Protein AF-A0A7J8X8R7-F1 (afdb_monomer)

Nearest PDB structures (foldseek):
  3eb5-assembly1_A-2  TM=9.037E-01  e=3.913E-07  Homo sapiens
  6hpr-assembly1_A  TM=9.116E-01  e=6.371E-07  Homo sapiens
  4ic3-assembly1_A  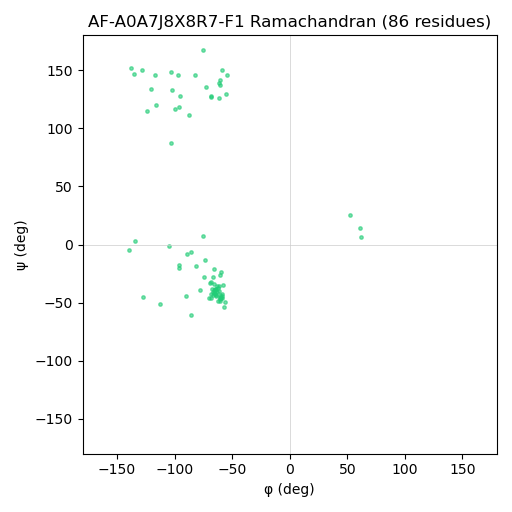TM=9.241E-01  e=1.575E-06  Homo sapiens
  3eb6-assembly1_A-2  TM=9.322E-01  e=1.811E-06  Homo sapiens
  4ic3-assembly1_B  TM=8.896E-01  e=5.518E-06  Homo sapiens

Mean predicted aligned error: 5.76 Å

Sequence (88 aa):
MPKKDLAEEVWRLQAALGEQSEITKYSQQEFERLQNEKVLCRVCFEREIRVVLLPCRHRILCSTCCEKCRKCPICRVSIEERLPVYDV

Secondary structure (DSSP, 8-state):
--HHHHHHHHHHHHHHHHHHHHHHHHHHHHHHHHHHHHHB-TTTSSSBP-EEEETTTEEEE-HHHHHH-SB-TTT--B--EEEE----

Solvent-accessible surface area (backbone atoms only — not comparable to full-atom values): 5114 Å² total; per-residue (Å²): 132,60,73,65,62,52,52,53,51,52,50,52,52,51,52,55,49,51,56,52,50,52,54,51,51,52,55,50,53,52,49,53,53,53,55,57,61,68,48,31,7,79,81,74,70,74,47,55,46,30,31,33,33,28,85,80,62,54,70,44,29,17,75,75,56,48,75,76,47,63,42,40,91,85,80,60,50,62,52,79,46,76,46,78,57,79,91,132

Organism: Gossypium aridum (NCBI:txid34290)

pLDDT: mean 94.69, std 6.32, range [59.28, 98.62]

Foldseek 3Di:
DPPVVVVVVVVVVVVVVVVVVVVVVVVVVVVVVVVLQVQAAPPPSPDGFFKAFPPVRDRHHDPVVVVVDQADPPPRHGGPDIDTDDDD

InterPro domains:
  IPR001841 Zinc finger, RING-type [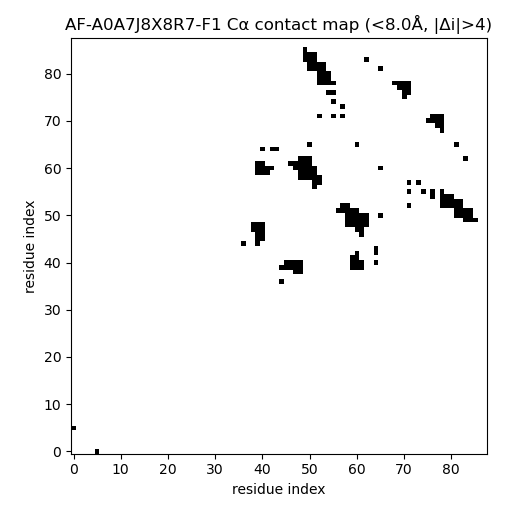PS50089] (41-76)
  IPR013083 Zinc finger, RING/FYVE/PHD-type [G3DSA:3.30.40.10] (16-86)

Radius of gyration: 24.29 Å; Cα contacts (8 Å, |Δi|>4): 96; chains: 1; bounding box: 44×26×70 Å

Structure (mmCIF, N/CA/C/O backbone):
data_AF-A0A7J8X8R7-F1
#
_entry.id   AF-A0A7J8X8R7-F1
#
loop_
_atom_site.group_PDB
_atom_site.id
_atom_site.type_symbol
_atom_site.label_atom_id
_atom_site.label_alt_id
_atom_site.label_comp_id
_atom_site.label_asym_id
_atom_site.label_entity_id
_atom_site.label_seq_id
_atom_site.pdbx_PDB_ins_code
_atom_site.Cartn_x
_atom_site.Cartn_y
_atom_site.Cartn_z
_atom_site.occupancy
_atom_site.B_iso_or_equiv
_atom_site.auth_seq_id
_atom_site.auth_comp_id
_atom_site.auth_asym_id
_atom_site.auth_atom_id
_atom_site.pdbx_PDB_model_num
ATOM 1 N N . MET A 1 1 ? 19.525 -2.702 -54.487 1.00 61.53 1 MET A N 1
ATOM 2 C CA . MET A 1 1 ? 20.399 -2.184 -53.415 1.00 61.53 1 MET A CA 1
ATOM 3 C C . MET A 1 1 ? 21.723 -2.931 -53.421 1.00 61.53 1 MET A C 1
ATOM 5 O O . MET A 1 1 ? 21.706 -4.159 -53.457 1.00 61.53 1 MET A O 1
ATOM 9 N N . PRO A 1 2 ? 22.855 -2.219 -53.410 1.00 86.81 2 PRO A N 1
ATOM 10 C CA . PRO A 1 2 ? 24.166 -2.775 -53.091 1.00 86.81 2 PRO A CA 1
ATOM 11 C C . PRO A 1 2 ? 24.173 -3.492 -51.730 1.00 86.81 2 PRO A C 1
ATOM 13 O O . PRO A 1 2 ? 23.516 -3.062 -50.785 1.00 86.81 2 PRO A O 1
ATOM 16 N N . LYS A 1 3 ? 24.953 -4.574 -51.601 1.00 81.56 3 LYS A N 1
ATOM 17 C CA . LYS A 1 3 ? 25.074 -5.348 -50.345 1.00 81.56 3 LYS A CA 1
ATOM 18 C C . LYS A 1 3 ? 25.617 -4.528 -49.163 1.00 81.56 3 LYS A C 1
ATOM 20 O O . LYS A 1 3 ? 25.342 -4.872 -48.021 1.00 81.56 3 LYS A O 1
ATOM 25 N N . LYS A 1 4 ? 26.396 -3.475 -49.438 1.00 82.69 4 LYS A N 1
ATOM 26 C CA . LYS A 1 4 ? 26.984 -2.589 -48.421 1.00 82.69 4 LYS A CA 1
ATOM 27 C C . LYS A 1 4 ? 25.913 -1.727 -47.747 1.00 82.69 4 LYS A C 1
ATOM 29 O O . LYS A 1 4 ? 25.843 -1.713 -46.526 1.00 82.69 4 LYS A O 1
ATOM 34 N N . ASP A 1 5 ? 25.026 -1.142 -48.543 1.00 89.94 5 ASP A N 1
ATOM 35 C CA . ASP A 1 5 ? 23.911 -0.316 -48.067 1.00 89.94 5 ASP A CA 1
ATOM 36 C C . ASP A 1 5 ? 22.935 -1.135 -47.207 1.00 89.94 5 ASP A C 1
ATOM 38 O O . ASP A 1 5 ? 22.413 -0.651 -46.209 1.00 89.94 5 ASP A O 1
ATOM 42 N N . LEU A 1 6 ? 22.733 -2.415 -47.551 1.00 92.00 6 LEU A N 1
ATOM 43 C CA . LEU A 1 6 ? 21.921 -3.328 -46.744 1.00 92.00 6 LEU A CA 1
ATOM 44 C C . LEU A 1 6 ? 22.557 -3.623 -45.376 1.00 92.00 6 LEU A C 1
ATOM 46 O O . LEU A 1 6 ? 21.849 -3.693 -44.378 1.00 92.00 6 LEU A O 1
ATOM 50 N N . ALA A 1 7 ? 23.878 -3.807 -45.319 1.00 92.69 7 ALA A N 1
ATOM 51 C CA . ALA A 1 7 ? 24.579 -4.075 -44.065 1.00 92.69 7 ALA A CA 1
ATOM 52 C C . ALA A 1 7 ? 24.554 -2.862 -43.120 1.00 92.69 7 ALA 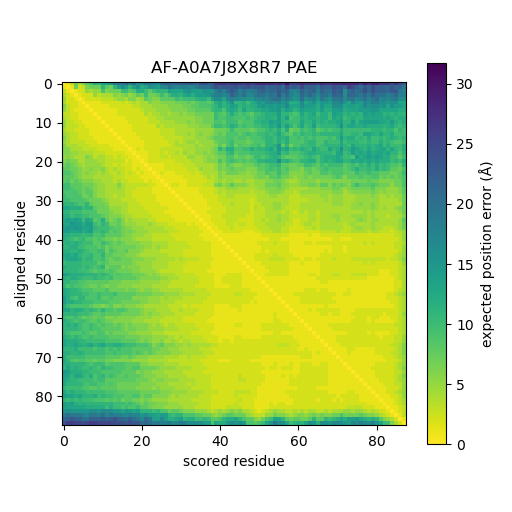A C 1
ATOM 54 O O . ALA A 1 7 ? 24.378 -3.028 -41.915 1.00 92.69 7 ALA A O 1
ATOM 55 N N . GLU A 1 8 ? 24.688 -1.652 -43.668 1.00 93.88 8 GLU A N 1
ATOM 56 C CA . GLU A 1 8 ? 24.580 -0.412 -42.897 1.00 93.88 8 GLU A CA 1
ATOM 57 C C . GLU A 1 8 ? 23.170 -0.230 -42.323 1.00 93.88 8 GLU A C 1
ATOM 59 O O . GLU A 1 8 ? 23.018 0.080 -41.142 1.00 93.88 8 GLU A O 1
ATOM 64 N N . GLU A 1 9 ? 22.138 -0.501 -43.125 1.00 94.44 9 GLU A N 1
ATOM 65 C CA . GLU A 1 9 ? 20.750 -0.407 -42.672 1.00 94.44 9 GLU A CA 1
ATOM 66 C C . GLU A 1 9 ? 20.421 -1.442 -41.587 1.00 94.44 9 GLU A C 1
ATOM 68 O O . GLU A 1 9 ? 19.803 -1.108 -40.579 1.00 94.44 9 GLU A O 1
ATOM 73 N N . VAL A 1 10 ? 20.897 -2.685 -41.726 1.00 95.31 10 VAL A N 1
ATOM 74 C CA . VAL A 1 10 ? 20.752 -3.712 -40.678 1.00 95.31 10 VAL A CA 1
ATOM 75 C C . VAL A 1 10 ? 21.396 -3.255 -39.371 1.00 95.31 10 VAL A C 1
ATOM 77 O O . VAL A 1 10 ? 20.795 -3.420 -38.311 1.00 95.31 10 VAL A O 1
ATOM 80 N N . TRP A 1 11 ? 22.585 -2.653 -39.430 1.00 95.06 11 TRP A N 1
ATOM 81 C CA . TRP A 1 11 ? 23.270 -2.166 -38.235 1.00 95.06 11 TRP A CA 1
ATOM 82 C C . TRP A 1 11 ? 22.503 -1.023 -37.556 1.00 95.06 11 TRP A C 1
ATOM 84 O O . TRP A 1 11 ? 22.328 -1.037 -36.337 1.00 95.06 11 TRP A O 1
ATOM 94 N N . ARG A 1 12 ? 21.962 -0.076 -38.336 1.00 96.00 12 ARG A N 1
ATOM 95 C CA . ARG A 1 12 ? 21.098 1.000 -37.818 1.00 96.00 12 ARG A CA 1
ATOM 96 C C . ARG A 1 12 ? 19.840 0.451 -37.145 1.00 96.00 12 ARG A C 1
ATOM 98 O O . ARG A 1 12 ? 19.513 0.869 -36.037 1.00 96.00 12 ARG A O 1
ATOM 105 N N . LEU A 1 13 ? 19.161 -0.505 -37.781 1.00 95.62 13 LEU A N 1
ATOM 106 C CA . LEU A 1 13 ? 17.962 -1.136 -37.223 1.00 95.62 13 LEU A CA 1
ATOM 107 C C . LEU A 1 13 ? 18.271 -1.921 -35.944 1.00 95.62 13 LEU A C 1
ATOM 109 O O . LEU A 1 13 ? 17.491 -1.875 -34.996 1.00 95.62 13 LEU A O 1
ATOM 113 N N . GLN A 1 14 ? 19.414 -2.609 -35.884 1.00 96.00 14 GLN A N 1
ATOM 114 C CA . GLN A 1 14 ? 19.864 -3.307 -34.678 1.00 96.00 14 GLN A CA 1
ATOM 115 C C . GLN A 1 14 ? 20.159 -2.338 -33.528 1.00 96.00 14 GLN A C 1
ATOM 117 O O . GLN A 1 14 ? 19.766 -2.619 -32.397 1.00 96.00 14 GLN A O 1
ATOM 122 N N . ALA A 1 15 ? 20.797 -1.196 -33.805 1.00 95.38 15 ALA A N 1
ATOM 123 C CA . ALA A 1 15 ? 21.038 -0.159 -32.803 1.00 95.38 15 ALA A CA 1
ATOM 124 C C . ALA A 1 15 ? 19.718 0.421 -32.262 1.00 95.38 15 ALA A C 1
ATOM 126 O O . ALA A 1 15 ? 19.503 0.428 -31.051 1.00 95.38 15 ALA A O 1
ATOM 127 N N . ALA A 1 16 ? 18.793 0.796 -33.154 1.00 95.00 16 ALA A N 1
ATOM 128 C CA . ALA A 1 16 ? 17.476 1.310 -32.776 1.00 95.00 16 ALA A CA 1
ATOM 129 C C . ALA A 1 16 ? 16.645 0.287 -31.976 1.00 95.00 16 ALA A C 1
ATOM 131 O O . ALA A 1 16 ? 15.996 0.640 -30.991 1.00 95.00 16 ALA A O 1
ATOM 132 N N . LEU A 1 17 ? 16.687 -0.996 -32.358 1.00 95.44 17 LEU A N 1
ATOM 133 C CA . LEU A 1 17 ? 16.030 -2.073 -31.613 1.00 95.44 17 LEU A CA 1
ATOM 134 C C . LEU A 1 17 ? 16.656 -2.265 -30.224 1.00 95.44 17 LEU A C 1
ATOM 136 O O . LEU A 1 17 ? 15.935 -2.506 -29.256 1.00 95.44 17 LEU A O 1
ATOM 140 N N . GLY A 1 18 ? 17.982 -2.133 -30.117 1.00 94.50 18 GLY A N 1
ATOM 141 C CA . GLY A 1 18 ? 18.702 -2.141 -28.845 1.00 94.50 18 GLY A CA 1
ATOM 142 C C . GLY A 1 18 ? 18.180 -1.058 -27.902 1.00 94.50 18 GLY A C 1
ATOM 143 O O . GLY A 1 18 ? 17.728 -1.374 -26.802 1.00 94.50 18 GLY A O 1
ATOM 144 N N . GLU A 1 19 ? 18.137 0.192 -28.363 1.00 93.56 19 GLU A N 1
ATOM 145 C CA . GLU A 1 19 ? 17.601 1.328 -27.598 1.00 93.56 19 GLU A CA 1
ATOM 146 C C . GLU A 1 19 ? 16.135 1.116 -27.188 1.00 93.56 19 GLU A C 1
ATOM 148 O O . GLU A 1 19 ? 15.774 1.2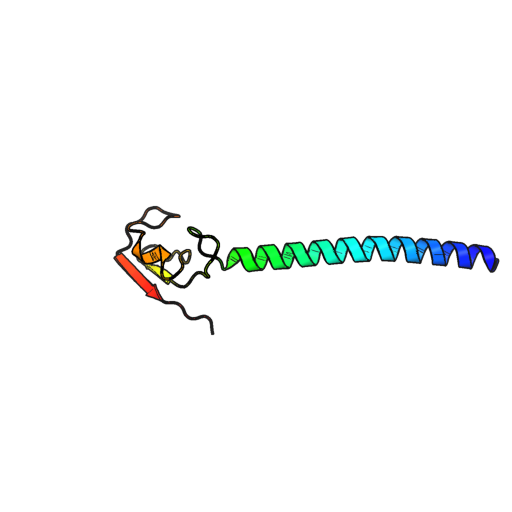93 -26.022 1.00 93.56 19 GLU A O 1
ATOM 153 N N . GLN A 1 20 ? 15.286 0.661 -28.115 1.00 94.31 20 GLN A N 1
ATOM 154 C CA . GLN A 1 20 ? 13.877 0.378 -27.832 1.00 94.31 20 GLN A CA 1
ATOM 155 C C . GLN A 1 20 ? 13.707 -0.727 -26.777 1.00 94.31 20 GLN A C 1
ATOM 157 O O . GLN A 1 20 ? 12.812 -0.650 -25.926 1.00 94.31 20 GLN A O 1
ATOM 162 N N . SER A 1 21 ? 14.565 -1.750 -26.810 1.00 95.06 21 SER A N 1
ATOM 163 C CA . SER A 1 21 ? 14.529 -2.844 -25.840 1.00 95.06 21 SER A CA 1
ATOM 164 C C . SER A 1 21 ? 14.863 -2.369 -24.425 1.00 95.06 21 SER A C 1
ATOM 166 O O . SER A 1 21 ? 14.189 -2.771 -23.477 1.00 95.06 21 SER A O 1
ATOM 168 N N . GLU A 1 22 ? 15.826 -1.456 -24.274 1.00 95.06 22 GLU A N 1
ATOM 169 C CA . GLU A 1 22 ? 16.203 -0.890 -22.976 1.00 95.06 22 GLU A CA 1
ATOM 170 C C . GLU A 1 22 ? 15.092 -0.003 -22.401 1.00 95.06 22 GLU A C 1
ATOM 172 O O . GLU A 1 22 ? 14.733 -0.141 -21.230 1.00 95.06 22 GLU A O 1
ATOM 177 N N . ILE A 1 23 ? 14.460 0.830 -23.236 1.00 94.25 23 ILE A N 1
ATOM 178 C CA . ILE A 1 23 ? 13.297 1.640 -22.834 1.00 94.25 23 ILE A CA 1
ATOM 179 C C . ILE A 1 23 ? 12.156 0.742 -22.341 1.00 94.25 23 ILE A C 1
ATOM 181 O O . ILE A 1 23 ? 11.538 1.011 -21.307 1.00 94.25 23 ILE A O 1
ATOM 185 N N . THR A 1 24 ? 11.885 -0.347 -23.063 1.00 95.31 24 THR A N 1
ATOM 186 C CA . THR A 1 24 ? 10.813 -1.284 -22.709 1.00 95.31 24 THR A CA 1
ATOM 187 C C . THR A 1 24 ? 11.097 -1.971 -21.373 1.00 95.31 24 THR A C 1
ATOM 189 O O . THR A 1 24 ? 10.208 -2.037 -20.525 1.00 95.31 24 THR A O 1
ATOM 192 N N . LYS A 1 25 ? 12.339 -2.421 -21.146 1.00 96.25 25 LYS A N 1
ATOM 193 C CA . LYS A 1 25 ? 12.758 -3.024 -19.870 1.00 96.25 25 LYS A CA 1
ATOM 194 C C . LYS A 1 25 ? 12.599 -2.053 -18.705 1.00 96.25 25 LYS A C 1
ATOM 196 O O . LYS A 1 25 ? 12.026 -2.428 -17.686 1.00 96.25 25 LYS A O 1
ATOM 201 N N . TYR A 1 26 ? 13.050 -0.807 -18.860 1.00 95.94 26 TYR A N 1
ATOM 202 C CA . TYR A 1 26 ? 12.896 0.213 -17.822 1.00 95.94 26 TYR A CA 1
ATOM 203 C C . TYR A 1 26 ? 11.418 0.457 -17.491 1.00 95.94 26 TYR A C 1
ATOM 205 O O . TYR A 1 26 ? 11.022 0.441 -16.326 1.00 95.94 26 TYR A O 1
ATOM 213 N N . SER A 1 27 ? 10.573 0.603 -18.517 1.00 96.38 27 SER A N 1
ATOM 214 C CA . SER A 1 27 ? 9.136 0.793 -18.313 1.00 96.38 27 SER A CA 1
ATOM 215 C C . SER A 1 27 ? 8.477 -0.392 -17.601 1.00 96.38 27 SER A C 1
ATOM 217 O O . SER A 1 27 ? 7.553 -0.181 -16.817 1.00 96.38 27 SER A O 1
ATOM 219 N N . GLN A 1 28 ? 8.914 -1.624 -17.874 1.00 96.81 28 GLN A N 1
ATOM 220 C CA . GLN A 1 28 ? 8.414 -2.825 -17.198 1.00 96.81 28 GLN A CA 1
ATOM 221 C C . GLN A 1 28 ? 8.835 -2.855 -15.726 1.00 96.81 28 GLN A C 1
ATOM 223 O O . GLN A 1 28 ? 7.990 -3.066 -14.858 1.00 96.81 28 GLN A O 1
ATOM 228 N N . GLN A 1 29 ? 10.104 -2.563 -15.435 1.00 96.69 29 GLN A N 1
ATOM 229 C CA . GLN A 1 29 ? 10.620 -2.505 -14.064 1.00 96.69 29 GLN A CA 1
ATOM 230 C C . GLN A 1 29 ? 9.895 -1.448 -13.222 1.00 96.69 29 GLN A C 1
ATOM 232 O O . GLN A 1 29 ? 9.476 -1.727 -12.099 1.00 96.69 29 GLN A O 1
ATOM 237 N N . GLU A 1 30 ? 9.682 -0.249 -13.769 1.00 96.31 30 GLU A N 1
ATOM 238 C CA . GLU A 1 30 ? 8.920 0.797 -13.081 1.00 96.31 30 GLU A CA 1
ATOM 239 C C . GLU A 1 30 ? 7.457 0.398 -12.870 1.00 96.31 30 GLU A C 1
ATOM 241 O O . GLU A 1 30 ? 6.890 0.653 -11.804 1.00 96.31 30 GLU A O 1
ATOM 246 N N . PHE A 1 31 ? 6.838 -0.268 -13.848 1.00 96.00 31 PHE A N 1
ATOM 247 C CA . PHE A 1 31 ? 5.480 -0.777 -13.692 1.00 96.00 31 PHE A CA 1
ATOM 248 C C . PHE A 1 31 ? 5.388 -1.791 -12.545 1.00 96.00 31 PHE A C 1
ATOM 250 O O . PHE A 1 31 ? 4.523 -1.647 -11.681 1.00 96.00 31 PHE A O 1
ATOM 257 N N . GLU A 1 32 ? 6.289 -2.771 -12.489 1.00 95.88 32 GLU A N 1
ATOM 258 C CA . GLU A 1 32 ? 6.346 -3.764 -11.410 1.00 95.88 32 GLU A CA 1
ATOM 259 C C . GLU A 1 32 ? 6.588 -3.112 -10.046 1.00 95.88 32 GLU A C 1
ATOM 261 O O . GLU A 1 32 ? 5.879 -3.413 -9.080 1.00 95.88 32 GLU A O 1
ATOM 266 N N . ARG A 1 33 ? 7.515 -2.149 -9.968 1.00 94.75 33 ARG A N 1
ATOM 267 C CA . ARG A 1 33 ? 7.767 -1.370 -8.748 1.00 94.75 33 ARG A CA 1
ATOM 268 C C . ARG A 1 33 ? 6.495 -0.681 -8.255 1.00 94.75 33 ARG A C 1
ATOM 270 O O . ARG A 1 33 ? 6.129 -0.821 -7.087 1.00 94.75 33 ARG A O 1
ATOM 277 N N . LEU A 1 34 ? 5.782 0.011 -9.145 1.00 94.19 34 LEU A N 1
ATOM 278 C CA . LEU A 1 34 ? 4.536 0.704 -8.811 1.00 94.19 34 LEU A CA 1
ATOM 279 C C . LEU A 1 34 ? 3.412 -0.261 -8.413 1.00 94.19 34 LEU A C 1
ATOM 281 O O . LEU A 1 34 ? 2.592 0.084 -7.561 1.00 94.19 34 LEU A O 1
ATOM 285 N N . GLN A 1 35 ? 3.339 -1.455 -9.008 1.00 93.81 35 GLN A N 1
ATOM 286 C CA . GLN A 1 35 ? 2.374 -2.476 -8.586 1.00 93.81 35 GLN A CA 1
ATOM 287 C C . GLN A 1 35 ? 2.683 -2.983 -7.176 1.00 93.81 35 GLN A C 1
ATOM 289 O O . GLN A 1 35 ? 1.778 -3.048 -6.343 1.00 93.81 35 GLN A O 1
ATOM 294 N N . ASN A 1 36 ? 3.954 -3.234 -6.864 1.00 91.94 36 ASN A N 1
ATOM 295 C CA . ASN A 1 36 ? 4.368 -3.655 -5.527 1.00 91.94 36 ASN A CA 1
ATOM 296 C C . ASN A 1 36 ? 4.068 -2.573 -4.476 1.00 91.94 36 ASN A C 1
ATOM 298 O O . ASN A 1 36 ? 3.524 -2.866 -3.417 1.00 91.94 36 ASN A O 1
ATOM 302 N N . GLU A 1 37 ? 4.292 -1.294 -4.779 1.00 93.06 37 GLU A N 1
ATOM 303 C CA . GLU A 1 37 ? 3.959 -0.188 -3.867 1.00 93.06 37 GLU A CA 1
ATOM 304 C C . GLU A 1 37 ? 2.452 -0.009 -3.614 1.00 93.06 37 GLU A C 1
ATOM 306 O O . GLU A 1 37 ? 2.044 0.607 -2.618 1.00 93.06 37 GLU A O 1
ATOM 311 N N . LYS A 1 38 ? 1.584 -0.522 -4.495 1.00 92.00 38 LYS A N 1
ATOM 312 C CA . LYS A 1 38 ? 0.128 -0.445 -4.304 1.00 92.00 38 LYS A CA 1
ATOM 313 C C . LYS A 1 38 ? -0.357 -1.315 -3.152 1.00 92.00 38 LYS A C 1
ATOM 315 O O . LYS A 1 38 ? -1.300 -0.907 -2.470 1.00 92.00 38 LYS A O 1
ATOM 320 N N . VAL A 1 39 ? 0.297 -2.451 -2.914 1.00 94.44 39 VAL A N 1
ATOM 321 C CA . VAL A 1 39 ? -0.113 -3.428 -1.894 1.00 94.44 39 VAL A CA 1
ATOM 322 C C . VAL A 1 39 ? 0.502 -3.168 -0.518 1.00 94.44 39 VAL A C 1
ATOM 324 O O . VAL A 1 39 ? 0.087 -3.789 0.459 1.00 94.44 39 VAL A O 1
ATOM 327 N N . LEU A 1 40 ? 1.445 -2.229 -0.400 1.00 96.56 40 LEU A N 1
ATOM 328 C CA . LEU A 1 40 ? 2.130 -1.925 0.858 1.00 96.56 40 LEU A CA 1
ATOM 329 C C . LEU A 1 40 ? 1.337 -0.983 1.775 1.00 96.56 40 LEU A C 1
ATOM 331 O O . LEU A 1 40 ? 0.641 -0.058 1.350 1.00 96.56 40 LEU A O 1
ATOM 335 N N . CYS A 1 41 ? 1.486 -1.213 3.078 1.00 97.44 41 CYS A N 1
ATOM 336 C CA . CYS A 1 41 ? 0.919 -0.420 4.160 1.00 97.44 41 CYS A CA 1
ATOM 337 C C . CYS A 1 41 ? 1.324 1.049 4.037 1.00 97.44 41 CYS A C 1
ATOM 339 O O . CYS A 1 41 ? 2.508 1.376 3.999 1.00 97.44 41 CYS A O 1
ATOM 341 N N . ARG A 1 42 ? 0.344 1.954 4.108 1.00 96.25 42 ARG A N 1
ATOM 342 C CA . ARG A 1 42 ? 0.541 3.407 3.958 1.00 96.25 42 ARG A CA 1
ATOM 343 C C . ARG A 1 42 ? 1.161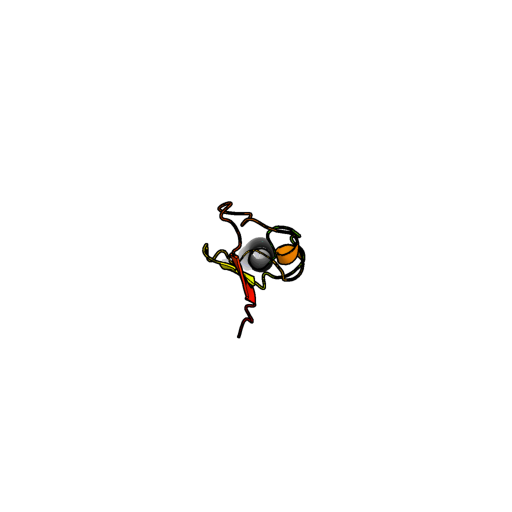 4.099 5.172 1.00 96.25 42 ARG A C 1
ATOM 345 O O . ARG A 1 42 ? 1.213 5.321 5.214 1.00 96.25 42 ARG A O 1
ATOM 352 N N . VAL A 1 43 ? 1.594 3.325 6.166 1.00 96.94 43 VAL A N 1
ATOM 353 C CA . VAL A 1 43 ? 2.275 3.831 7.365 1.00 96.94 43 VAL A CA 1
ATOM 354 C C . VAL A 1 43 ? 3.731 3.383 7.405 1.00 96.94 43 VAL A C 1
ATOM 356 O O . VAL A 1 43 ? 4.601 4.221 7.593 1.00 96.94 43 VAL A O 1
ATOM 359 N N . CYS A 1 44 ? 4.012 2.086 7.239 1.00 97.31 44 CYS A N 1
ATOM 360 C CA . CYS A 1 44 ? 5.392 1.587 7.275 1.00 97.31 44 CYS A CA 1
ATOM 361 C C . CYS A 1 44 ? 6.041 1.435 5.899 1.00 97.31 44 CYS A C 1
ATOM 363 O O . CYS A 1 44 ? 7.256 1.321 5.853 1.00 97.31 44 CYS A O 1
ATOM 365 N N . PHE A 1 45 ? 5.260 1.399 4.811 1.00 96.00 45 PHE A N 1
ATOM 366 C CA . PHE A 1 45 ? 5.749 1.168 3.443 1.00 96.00 45 PHE A CA 1
ATOM 367 C C . PHE A 1 45 ? 6.617 -0.094 3.287 1.00 96.00 45 PHE A C 1
ATOM 369 O O . PHE A 1 45 ? 7.446 -0.178 2.394 1.00 96.00 45 PHE A O 1
ATOM 376 N N . GLU A 1 46 ? 6.416 -1.079 4.163 1.00 96.00 46 GLU A N 1
ATOM 377 C CA . GLU A 1 46 ? 7.273 -2.269 4.266 1.00 96.00 46 GLU A CA 1
ATOM 378 C C . GLU A 1 46 ? 6.454 -3.562 4.202 1.00 96.00 46 GLU A C 1
ATOM 380 O O . GLU A 1 46 ? 6.802 -4.501 3.499 1.00 96.00 46 GLU A O 1
ATOM 385 N N . ARG A 1 47 ? 5.335 -3.616 4.934 1.00 96.50 47 ARG A N 1
ATOM 386 C CA . ARG A 1 47 ? 4.460 -4.794 5.010 1.00 96.50 47 ARG A CA 1
ATOM 387 C C . ARG A 1 47 ? 3.218 -4.601 4.158 1.00 96.50 47 ARG A C 1
ATOM 389 O O . ARG A 1 47 ? 2.697 -3.491 4.082 1.00 96.50 47 ARG A O 1
ATOM 396 N N . GLU A 1 48 ? 2.698 -5.689 3.610 1.00 96.25 48 GLU A N 1
ATOM 397 C CA . GLU A 1 48 ? 1.438 -5.699 2.866 1.00 96.25 48 GLU A CA 1
ATOM 398 C C . GLU A 1 48 ? 0.253 -5.217 3.707 1.00 96.25 48 GLU A C 1
ATOM 400 O O . GLU A 1 48 ? 0.185 -5.395 4.930 1.00 96.25 48 GLU A O 1
ATOM 405 N N . ILE A 1 49 ? -0.714 -4.617 3.027 1.00 97.19 49 ILE A N 1
ATOM 406 C CA . ILE A 1 49 ? -1.999 -4.254 3.598 1.00 97.19 49 ILE A CA 1
ATOM 407 C C . ILE A 1 49 ? -2.789 -5.528 3.902 1.00 97.19 49 ILE A C 1
ATOM 409 O O . ILE A 1 49 ? -2.995 -6.357 3.025 1.00 97.19 49 ILE A O 1
ATOM 413 N N . ARG A 1 50 ? -3.274 -5.661 5.140 1.00 97.56 50 ARG A N 1
ATOM 414 C CA . ARG A 1 50 ? -3.981 -6.869 5.605 1.00 97.56 50 ARG A CA 1
ATOM 415 C C . ARG A 1 50 ? -5.260 -6.597 6.379 1.00 97.56 50 ARG A C 1
ATOM 417 O O . ARG A 1 50 ? -5.878 -7.536 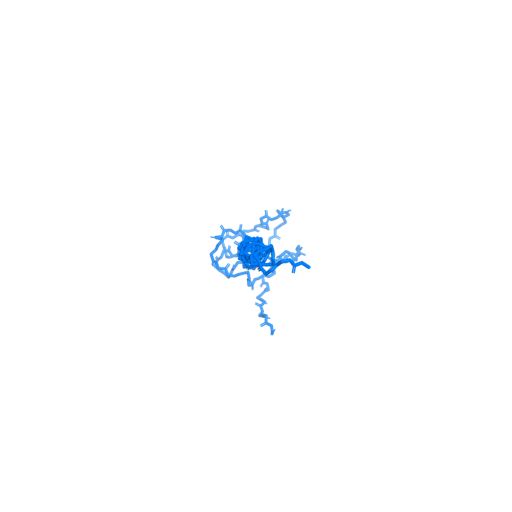6.865 1.00 97.56 50 ARG A O 1
ATOM 424 N N . VAL A 1 51 ? -5.666 -5.334 6.520 1.00 97.50 51 VAL A N 1
ATOM 425 C CA . VAL A 1 51 ? -6.888 -4.988 7.255 1.00 97.50 51 VAL A CA 1
ATOM 426 C C . VAL A 1 51 ? -7.748 -3.952 6.542 1.00 97.50 51 VAL A C 1
ATOM 428 O O . VAL A 1 51 ? -7.240 -3.027 5.901 1.00 97.50 51 VAL A O 1
ATOM 431 N N . VAL A 1 52 ? -9.060 -4.082 6.722 1.00 98.00 52 VAL A N 1
ATOM 432 C CA . VAL A 1 52 ? -10.073 -3.077 6.389 1.00 98.00 52 VAL A CA 1
ATOM 433 C C . VAL A 1 52 ? -10.513 -2.382 7.674 1.00 98.00 52 VAL A C 1
ATOM 435 O O . VAL A 1 52 ? -10.793 -3.029 8.683 1.00 98.00 52 VAL A O 1
ATOM 438 N N . LEU A 1 53 ? -10.561 -1.050 7.639 1.00 98.50 53 LEU A N 1
ATOM 439 C CA . LEU A 1 53 ? -10.928 -0.216 8.784 1.00 98.50 53 LEU A CA 1
ATOM 440 C C . LEU A 1 53 ? -12.411 0.153 8.732 1.00 98.50 53 LEU A C 1
ATOM 442 O O . LEU A 1 53 ? -12.826 0.862 7.817 1.00 98.50 53 LEU A O 1
ATOM 446 N N . LEU A 1 54 ? -13.206 -0.252 9.717 1.00 98.31 54 LEU A N 1
ATOM 447 C CA . LEU A 1 54 ? -14.623 0.107 9.796 1.00 98.31 54 LEU A CA 1
ATOM 448 C C . LEU A 1 54 ? -14.858 1.320 10.717 1.00 98.31 54 LEU A C 1
ATOM 450 O O . LEU A 1 54 ? -14.113 1.496 11.685 1.00 98.31 54 LEU A O 1
ATOM 454 N N . PRO A 1 55 ? -15.851 2.181 10.402 1.00 98.25 55 PRO A N 1
ATOM 455 C CA . PRO A 1 55 ? -16.845 2.040 9.322 1.00 98.25 55 PRO A CA 1
ATOM 456 C C . PRO A 1 55 ? -16.387 2.552 7.941 1.00 98.25 55 PRO A C 1
ATOM 458 O O . PRO A 1 55 ? -17.087 2.369 6.947 1.00 98.25 55 PRO A O 1
ATOM 461 N N . CYS A 1 56 ? -15.217 3.192 7.839 1.00 98.56 56 CYS A N 1
ATOM 462 C CA . CYS A 1 56 ? -14.812 3.913 6.622 1.00 98.56 56 CYS A CA 1
ATOM 463 C C . CYS A 1 56 ? -14.405 3.039 5.418 1.00 98.56 56 CYS A C 1
ATOM 465 O O . CYS A 1 56 ? -14.276 3.555 4.313 1.00 98.56 56 CYS A O 1
ATOM 467 N N . ARG A 1 57 ? -14.178 1.740 5.632 1.00 97.94 57 ARG A N 1
ATOM 468 C CA . ARG A 1 57 ? -13.770 0.718 4.653 1.00 97.94 57 ARG A CA 1
ATOM 469 C C . ARG A 1 57 ? -12.428 0.941 3.939 1.00 97.94 57 ARG A C 1
ATOM 471 O O . ARG A 1 57 ? -12.128 0.236 2.981 1.00 97.94 57 ARG A O 1
ATOM 478 N N . HIS A 1 58 ? -11.568 1.848 4.405 1.00 98.19 58 HIS A N 1
ATOM 479 C CA . HIS A 1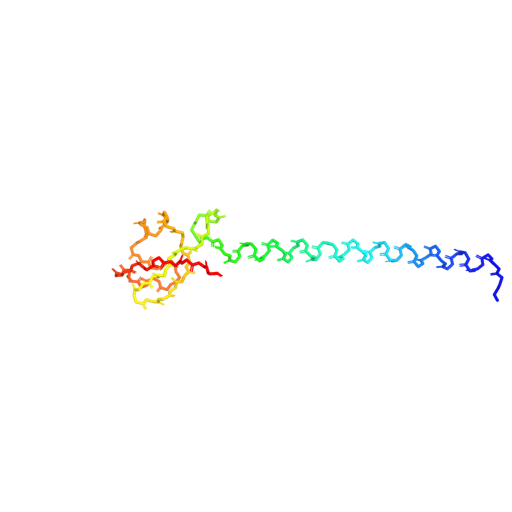 58 ? -10.224 1.981 3.832 1.00 98.19 58 HIS A CA 1
ATOM 480 C C . HIS A 1 58 ? -9.354 0.749 4.147 1.00 98.19 58 HIS A C 1
ATOM 482 O O . HIS A 1 58 ? -9.177 0.390 5.313 1.00 98.19 58 HIS A O 1
ATOM 488 N N . ARG A 1 59 ? -8.769 0.146 3.103 1.00 96.94 59 ARG A N 1
ATOM 489 C CA . ARG A 1 59 ? -7.797 -0.961 3.159 1.00 96.94 59 ARG A CA 1
ATOM 490 C C . ARG A 1 59 ? -6.395 -0.405 2.911 1.00 96.94 59 ARG A C 1
ATOM 492 O O . ARG A 1 59 ? -5.965 -0.312 1.768 1.00 96.94 59 ARG A O 1
ATOM 499 N N . ILE A 1 60 ? -5.717 0.042 3.971 1.00 97.31 60 ILE A N 1
ATOM 500 C CA . ILE A 1 60 ? -4.442 0.788 3.851 1.00 97.31 60 ILE A CA 1
ATOM 501 C C . ILE A 1 60 ? -3.370 0.427 4.893 1.00 97.31 60 ILE A C 1
ATOM 503 O O . ILE A 1 60 ? -2.256 0.944 4.809 1.00 97.31 60 ILE A O 1
ATOM 507 N N . LEU A 1 61 ? -3.668 -0.438 5.871 1.00 98.06 61 LEU A N 1
ATOM 508 C CA . LEU A 1 61 ? -2.742 -0.794 6.957 1.00 98.06 61 LEU A CA 1
ATOM 509 C C . LEU A 1 61 ? -2.362 -2.278 6.935 1.00 98.06 61 LEU A C 1
ATOM 511 O O . LEU A 1 61 ? -3.189 -3.137 6.635 1.00 98.06 61 LEU A O 1
ATOM 515 N N . CYS A 1 62 ? -1.119 -2.576 7.318 1.00 97.88 62 CYS A N 1
ATOM 516 C CA . CYS A 1 62 ? -0.716 -3.926 7.721 1.00 97.88 62 CYS A CA 1
ATOM 517 C C . CYS A 1 62 ? -1.244 -4.263 9.126 1.00 97.88 62 CYS A C 1
ATOM 519 O O . CYS A 1 62 ? -1.646 -3.364 9.875 1.00 97.88 62 CYS A O 1
ATOM 521 N N . SER A 1 63 ? -1.167 -5.540 9.510 1.00 97.00 63 SER A N 1
ATOM 522 C CA . SER A 1 63 ? -1.615 -6.032 10.822 1.00 97.00 63 SER A CA 1
ATOM 523 C C . SER A 1 63 ? -0.924 -5.338 12.002 1.00 97.00 63 SER A C 1
ATOM 525 O O . SER A 1 63 ? -1.563 -5.053 13.000 1.00 97.00 63 SER A O 1
ATOM 527 N N . THR A 1 64 ? 0.356 -4.975 11.885 1.00 97.94 64 THR A N 1
ATOM 528 C CA . THR A 1 64 ? 1.081 -4.297 12.978 1.00 97.94 64 THR A CA 1
ATOM 529 C C . THR A 1 64 ? 0.740 -2.808 13.084 1.00 97.94 64 THR A C 1
ATOM 531 O O . THR A 1 64 ? 0.657 -2.244 14.172 1.00 97.94 64 THR A O 1
ATOM 534 N N . CYS A 1 65 ? 0.586 -2.117 11.951 1.00 98.25 65 CYS A N 1
ATOM 535 C CA . CYS A 1 65 ? 0.317 -0.676 11.959 1.00 98.25 65 CYS A CA 1
ATOM 536 C C . CYS A 1 65 ? -1.126 -0.369 12.369 1.00 98.25 65 CYS A C 1
ATOM 538 O O . CYS A 1 65 ? -1.376 0.694 12.934 1.00 98.25 65 CYS A O 1
ATOM 540 N N . CYS A 1 66 ? -2.071 -1.279 12.116 1.00 97.19 66 CYS A N 1
ATOM 541 C CA . CYS A 1 66 ? -3.474 -1.052 12.450 1.00 97.19 66 CYS A CA 1
ATOM 542 C C . CYS A 1 66 ? -3.746 -0.982 13.957 1.00 97.19 66 CYS A C 1
ATOM 544 O O . CYS A 1 66 ? -4.653 -0.256 14.367 1.00 97.19 66 CYS A O 1
ATOM 546 N N . GLU A 1 67 ? -2.941 -1.657 14.777 1.00 96.75 67 GLU A N 1
ATOM 547 C CA . GLU A 1 67 ? -3.027 -1.618 16.242 1.00 96.75 67 GLU A CA 1
ATOM 548 C C . GLU A 1 67 ? -2.627 -0.248 16.805 1.00 96.75 67 GLU A C 1
ATOM 550 O O . GLU A 1 67 ? -3.189 0.221 17.793 1.00 96.75 67 GLU A O 1
ATOM 555 N N . LYS A 1 68 ? -1.693 0.440 16.137 1.00 96.88 68 LYS A N 1
ATOM 556 C CA . LYS A 1 68 ? -1.182 1.756 16.555 1.00 96.88 68 LYS A CA 1
ATOM 557 C C . LYS A 1 68 ? -2.102 2.911 16.149 1.00 96.88 68 LYS A C 1
ATOM 559 O O . LYS A 1 68 ? -2.005 4.005 16.701 1.00 96.88 68 LYS A O 1
ATOM 564 N N . CYS A 1 69 ? -2.999 2.695 15.187 1.00 96.81 69 CYS A N 1
ATOM 565 C CA . CYS A 1 69 ? -3.901 3.725 14.678 1.00 96.81 69 CYS A CA 1
ATOM 566 C C . CYS A 1 69 ? -5.263 3.679 15.386 1.00 96.81 69 CYS A C 1
ATOM 568 O O . CYS A 1 69 ? -5.931 2.648 15.382 1.00 96.81 69 CYS A O 1
ATOM 570 N N . ARG A 1 70 ? -5.723 4.820 15.925 1.00 97.81 70 ARG A N 1
ATOM 571 C CA . ARG A 1 70 ? -7.102 4.993 16.442 1.00 97.81 70 ARG A CA 1
ATOM 572 C C . ARG A 1 70 ? -8.070 5.627 15.436 1.00 97.81 70 ARG A C 1
ATOM 574 O O . ARG A 1 70 ? -9.280 5.500 15.582 1.00 97.81 70 ARG A O 1
ATOM 581 N N . LYS A 1 71 ? -7.540 6.309 14.421 1.00 98.31 71 LYS A N 1
ATOM 582 C CA . LYS A 1 71 ? -8.287 6.932 13.320 1.00 98.31 71 LYS A CA 1
ATOM 583 C C . LYS A 1 71 ? -7.686 6.486 11.994 1.00 98.31 71 LYS A C 1
ATOM 585 O O . LYS A 1 71 ? -6.485 6.225 11.926 1.00 98.31 71 L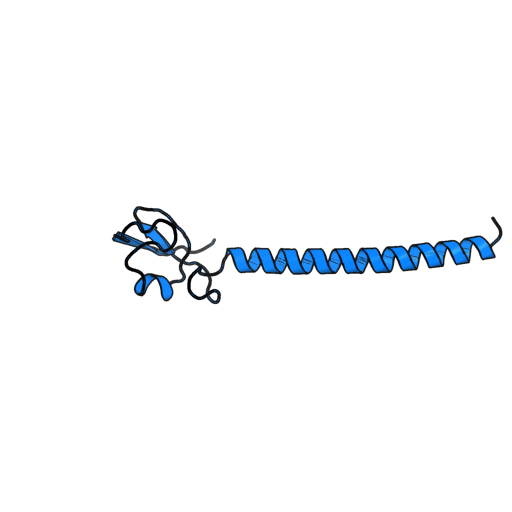YS A O 1
ATOM 590 N N . CYS A 1 72 ? -8.506 6.413 10.951 1.00 98.19 72 CYS A N 1
ATOM 591 C CA . CYS A 1 72 ? -8.046 6.118 9.602 1.00 98.19 72 CYS A CA 1
ATOM 5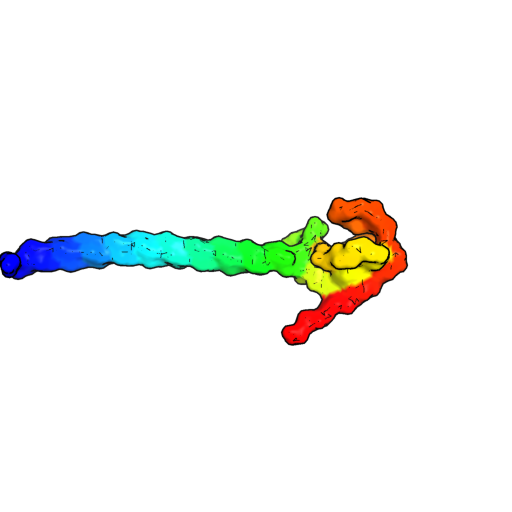92 C C . CYS A 1 72 ? -7.056 7.206 9.131 1.00 98.19 72 CYS A C 1
ATOM 594 O O . CYS A 1 72 ? -7.423 8.380 9.126 1.00 98.19 72 CYS A O 1
ATOM 596 N N . PRO A 1 73 ? -5.837 6.858 8.683 1.00 97.19 73 PRO A N 1
ATOM 597 C CA . PRO A 1 73 ? -4.880 7.821 8.127 1.00 97.19 73 PRO A CA 1
ATOM 598 C C . PRO A 1 73 ? -5.376 8.585 6.892 1.00 97.19 73 PRO A C 1
ATOM 600 O O . PRO A 1 73 ? -4.887 9.676 6.626 1.00 97.19 73 PRO A O 1
ATOM 603 N N . ILE A 1 74 ? -6.343 8.029 6.152 1.00 97.19 74 ILE A N 1
ATOM 604 C CA . ILE A 1 74 ? -6.875 8.635 4.924 1.00 97.19 74 ILE A CA 1
ATOM 605 C C . ILE A 1 74 ? -7.984 9.638 5.242 1.00 97.19 74 ILE A C 1
ATOM 607 O O . ILE A 1 74 ? -7.858 10.824 4.959 1.00 97.19 74 ILE A O 1
ATOM 611 N N . CYS A 1 75 ? -9.073 9.178 5.861 1.00 98.31 75 CYS A N 1
ATOM 612 C CA . CYS A 1 75 ? -10.269 10.000 6.073 1.00 98.31 75 CYS A CA 1
ATOM 613 C C . CYS A 1 75 ? -10.454 10.493 7.513 1.00 98.31 75 CYS A C 1
ATOM 615 O O . CYS A 1 75 ? -11.425 11.184 7.802 1.00 98.31 75 CYS A O 1
ATOM 617 N N . ARG A 1 76 ? -9.552 10.131 8.433 1.00 97.81 76 ARG A N 1
ATOM 618 C CA . ARG A 1 76 ? -9.557 10.535 9.854 1.00 97.81 76 ARG A CA 1
ATOM 619 C C . ARG A 1 76 ? -10.776 10.084 10.672 1.00 97.81 76 ARG A C 1
ATOM 621 O O . ARG A 1 76 ? -10.865 10.435 11.848 1.00 97.81 76 ARG A O 1
ATOM 628 N N . VAL A 1 77 ? -11.663 9.266 10.102 1.00 98.56 77 VAL A N 1
ATOM 629 C CA . VAL A 1 77 ? -12.764 8.598 10.817 1.00 98.56 77 VAL A CA 1
ATOM 630 C C . VAL A 1 77 ? -12.192 7.666 11.891 1.00 98.56 77 VAL A C 1
ATOM 632 O O . VAL A 1 77 ? -11.177 7.003 11.658 1.00 98.56 77 VAL A O 1
ATOM 635 N N . SER A 1 78 ? -12.814 7.638 13.073 1.00 98.62 78 SER A N 1
ATOM 636 C CA . SER A 1 78 ? -12.436 6.733 14.167 1.00 98.62 78 SER A CA 1
ATOM 637 C C . SER A 1 78 ? -12.572 5.274 13.740 1.00 98.62 78 SER A C 1
ATOM 639 O O . SER A 1 78 ? -13.525 4.908 13.061 1.00 98.62 78 SER A O 1
ATOM 641 N N . ILE A 1 79 ? -11.590 4.452 14.108 1.00 98.56 79 ILE A N 1
ATOM 642 C CA . ILE A 1 79 ? -11.592 3.023 13.788 1.00 98.56 79 ILE A CA 1
ATOM 643 C C . ILE A 1 79 ? -12.342 2.301 14.901 1.00 98.56 79 ILE A C 1
ATOM 645 O O . ILE A 1 79 ? -11.844 2.225 16.025 1.00 98.56 79 ILE A O 1
ATOM 649 N N . GLU A 1 80 ? -13.510 1.769 14.567 1.00 98.31 80 GLU A N 1
ATOM 650 C CA . GLU A 1 80 ? -14.363 1.014 15.489 1.00 98.31 80 GLU A CA 1
ATOM 651 C C . GLU A 1 80 ? -14.022 -0.478 15.439 1.00 98.31 80 GLU A C 1
ATOM 653 O O . GLU A 1 80 ? -13.819 -1.107 16.473 1.00 98.31 80 GLU A O 1
ATOM 658 N N . GLU A 1 81 ? -13.838 -1.016 14.232 1.00 98.06 81 GLU A N 1
ATOM 659 C CA . GLU A 1 81 ? -13.526 -2.426 14.002 1.00 98.06 81 GLU A CA 1
ATOM 660 C C . GLU A 1 81 ? -12.439 -2.585 12.925 1.00 98.06 81 GLU A C 1
ATOM 662 O O . GLU A 1 81 ? -12.252 -1.729 12.050 1.00 98.06 81 GLU A O 1
ATOM 667 N N . ARG A 1 82 ? -11.674 -3.679 13.021 1.00 98.00 82 ARG A N 1
ATOM 668 C CA . ARG A 1 82 ? -10.604 -4.053 12.088 1.00 98.00 82 ARG A CA 1
ATOM 669 C C . ARG A 1 82 ? -10.890 -5.450 11.562 1.00 98.00 82 ARG A C 1
ATOM 671 O O . ARG A 1 82 ? -10.826 -6.405 12.327 1.00 98.00 82 ARG A O 1
ATOM 678 N N . LEU A 1 83 ? -11.151 -5.558 10.266 1.00 97.44 83 LEU A N 1
ATOM 679 C CA . LEU A 1 83 ? -11.382 -6.841 9.608 1.00 97.44 83 LEU A CA 1
ATOM 680 C C . LEU A 1 83 ? -10.108 -7.293 8.885 1.00 97.44 83 LEU A C 1
ATOM 682 O O . LEU A 1 83 ? -9.672 -6.587 7.968 1.00 97.44 83 LEU A O 1
ATOM 686 N N . PRO A 1 84 ? -9.491 -8.426 9.272 1.00 96.44 84 PRO A N 1
ATOM 687 C CA . PRO A 1 84 ? -8.415 -9.040 8.504 1.00 96.44 84 PRO A CA 1
ATOM 688 C C . PRO A 1 84 ? -8.889 -9.429 7.101 1.00 96.44 84 PRO A C 1
ATOM 690 O O . PRO A 1 84 ? -10.011 -9.900 6.928 1.00 96.44 84 PRO A O 1
ATOM 693 N N . VAL A 1 85 ? -8.028 -9.245 6.105 1.00 92.88 85 VAL A N 1
ATOM 694 C CA . VAL A 1 85 ? -8.265 -9.671 4.722 1.00 92.88 85 VAL A CA 1
ATOM 695 C C . VAL A 1 85 ? -7.172 -10.646 4.320 1.00 92.88 85 VAL A C 1
ATOM 697 O O . VAL A 1 85 ? -5.991 -10.385 4.554 1.00 92.88 85 VAL A O 1
ATOM 700 N N . TYR A 1 86 ? -7.584 -11.742 3.695 1.00 86.25 86 TYR A N 1
ATOM 701 C CA . TYR A 1 86 ? -6.710 -12.733 3.085 1.00 86.25 86 TYR A CA 1
ATOM 702 C C . TYR A 1 86 ? -7.000 -12.704 1.588 1.00 86.25 86 TYR A C 1
ATOM 704 O O . TYR A 1 86 ? -8.153 -12.871 1.191 1.00 86.25 86 TYR A O 1
ATOM 712 N N . ASP A 1 87 ? -5.983 -12.403 0.786 1.00 79.31 87 ASP A N 1
ATOM 713 C CA . ASP A 1 87 ? -6.111 -12.450 -0.668 1.00 79.31 87 ASP A CA 1
ATOM 714 C C . ASP A 1 87 ? -6.167 -13.935 -1.092 1.00 79.31 87 ASP A C 1
ATOM 716 O O . ASP A 1 87 ? -5.447 -14.761 -0.521 1.00 79.31 87 ASP A O 1
ATOM 720 N N . VAL A 1 88 ? -7.096 -14.272 -1.998 1.00 59.28 88 VAL A N 1
ATOM 721 C CA . VAL A 1 88 ? -7.374 -15.642 -2.487 1.00 59.28 88 VAL A CA 1
ATOM 722 C C . VAL A 1 88 ? -6.579 -15.929 -3.750 1.00 59.28 88 VAL A C 1
ATOM 724 O O . VAL A 1 88 ? -6.496 -15.002 -4.589 1.00 59.28 88 VAL A O 1
#